Protein AF-A0A0G0YP53-F1 (afdb_monomer_lite)

pLDDT: mean 74.12, std 11.95, range [36.78, 90.88]

Foldseek 3Di:
DDDPPPFPKAFDPQVSLQQARPDDVQFADPQQRQQQFDDDVHTDGRPQCRSRRGRDRPSPHGHPVCRSRRIDTDDPVNVVVVVVVVVVVVVVCVVVVDDPVNVVVVVVVVVVVCVVVVVVVVVVVVVVVVVVVVVVVVVVVVVVVPVD

Secondary structure (DSSP, 8-state):
--------EEE-TTTTTSSB-S--TT-S-TTTTTSSEEEESEEEE-TTTTT-SS----TTSB-TTTTTSSEEEPPHHHHHHHHHHHHHHHHHHHHTT--HHHHHHHHHHHHHHHTTTHHHHHHHHHHHHHHHHHHHHHHHHHHTTS--

Radius of gyration: 26.29 Å; chains: 1; bounding box: 65×50×68 Å

Structure (mmCIF, N/CA/C/O backbone):
data_AF-A0A0G0YP53-F1
#
_entry.id   AF-A0A0G0YP53-F1
#
loop_
_atom_site.group_PDB
_atom_site.id
_atom_site.type_symbol
_atom_site.label_atom_id
_atom_site.label_alt_id
_atom_site.label_comp_id
_atom_site.label_asym_id
_atom_site.label_entity_id
_atom_site.label_seq_id
_atom_site.pdbx_PDB_ins_code
_atom_site.Cartn_x
_atom_site.Cartn_y
_atom_site.Cartn_z
_atom_site.occupancy
_atom_site.B_iso_or_equiv
_atom_site.auth_seq_id
_atom_site.auth_comp_id
_atom_site.auth_asym_id
_atom_site.auth_atom_id
_atom_site.pdbx_PDB_model_num
ATOM 1 N N . MET A 1 1 ? -29.830 -28.147 5.047 1.00 36.78 1 MET A N 1
ATOM 2 C CA . MET A 1 1 ? -28.811 -27.277 5.662 1.00 36.78 1 MET A CA 1
ATOM 3 C C . MET A 1 1 ? -28.193 -26.459 4.544 1.00 36.78 1 MET A C 1
ATOM 5 O O . MET A 1 1 ? -27.445 -27.018 3.759 1.00 36.78 1 MET A O 1
ATOM 9 N N . ALA A 1 2 ? -28.626 -25.207 4.383 1.00 37.75 2 ALA A N 1
ATOM 10 C CA . ALA A 1 2 ? -28.066 -24.287 3.398 1.00 37.75 2 ALA A CA 1
ATOM 11 C C . ALA A 1 2 ? -27.136 -23.336 4.152 1.00 37.75 2 ALA A C 1
ATOM 13 O O . ALA A 1 2 ? -27.549 -22.645 5.081 1.00 37.75 2 ALA A O 1
ATOM 14 N N . GLU A 1 3 ? -25.868 -23.432 3.798 1.00 44.19 3 GLU A N 1
ATOM 15 C CA . GLU A 1 3 ? -24.713 -22.799 4.409 1.00 44.19 3 GLU A CA 1
ATOM 16 C C . GLU A 1 3 ? -24.804 -21.275 4.248 1.00 44.19 3 GLU A C 1
ATOM 18 O O . GLU A 1 3 ? -24.734 -20.735 3.145 1.00 44.19 3 GLU A O 1
ATOM 23 N N . ILE A 1 4 ? -25.016 -20.572 5.362 1.00 46.38 4 ILE A N 1
ATOM 24 C CA . ILE A 1 4 ? -24.950 -19.111 5.428 1.00 46.38 4 ILE A CA 1
ATOM 25 C C . ILE A 1 4 ? -23.480 -18.747 5.641 1.00 46.38 4 ILE A C 1
ATOM 27 O O . ILE A 1 4 ? -23.074 -18.391 6.741 1.00 46.38 4 ILE A O 1
ATOM 31 N N . LEU A 1 5 ? -22.665 -18.843 4.594 1.00 45.12 5 LEU A N 1
ATOM 32 C CA . LEU A 1 5 ? -21.376 -18.158 4.556 1.00 45.12 5 LEU A CA 1
ATOM 33 C C . LEU A 1 5 ? -21.547 -16.950 3.649 1.00 45.12 5 LEU A C 1
ATOM 35 O O . LEU A 1 5 ? -21.416 -17.009 2.427 1.00 45.12 5 LEU A O 1
ATOM 39 N N . SER A 1 6 ? -21.915 -15.828 4.270 1.00 51.00 6 SER A N 1
ATOM 40 C CA . SER A 1 6 ? -21.820 -14.519 3.635 1.00 51.00 6 SER A CA 1
ATOM 41 C C . SER A 1 6 ? -20.337 -14.170 3.498 1.00 51.00 6 SER A C 1
ATOM 43 O O . SER A 1 6 ? -19.786 -13.380 4.264 1.00 51.00 6 SER A O 1
ATOM 45 N N . ASP A 1 7 ? -19.692 -14.793 2.516 1.00 58.91 7 ASP A N 1
ATOM 46 C CA . ASP A 1 7 ? -18.362 -14.455 2.035 1.00 58.91 7 ASP A CA 1
ATOM 47 C C . ASP A 1 7 ? -18.401 -13.011 1.526 1.00 58.91 7 ASP A C 1
ATOM 49 O O . ASP A 1 7 ? -18.722 -12.728 0.366 1.00 58.91 7 ASP A O 1
ATOM 53 N N . ARG A 1 8 ? -18.103 -12.045 2.400 1.00 69.62 8 ARG A N 1
ATOM 54 C CA . ARG A 1 8 ? -17.917 -10.657 1.971 1.00 69.62 8 ARG A CA 1
ATOM 55 C C . ARG A 1 8 ? -16.592 -10.568 1.224 1.00 69.62 8 ARG A C 1
ATOM 57 O O . ARG A 1 8 ? -15.548 -10.257 1.796 1.00 69.62 8 ARG A O 1
ATOM 64 N N . LYS A 1 9 ? -16.651 -10.864 -0.074 1.00 79.75 9 LYS A N 1
ATOM 65 C CA . LYS A 1 9 ? -15.557 -10.677 -1.028 1.00 79.75 9 LYS A CA 1
ATOM 66 C C . LYS A 1 9 ? -15.498 -9.203 -1.393 1.00 79.75 9 LYS A C 1
ATOM 68 O O . LYS A 1 9 ? -16.437 -8.650 -1.961 1.00 79.75 9 LYS A O 1
ATOM 73 N N . PHE A 1 10 ? -14.391 -8.552 -1.060 1.00 86.44 10 PHE A N 1
ATOM 74 C CA . PHE A 1 10 ? -14.170 -7.153 -1.403 1.00 86.44 10 PHE A CA 1
ATOM 75 C C . PHE A 1 10 ? -13.282 -7.055 -2.633 1.00 86.44 10 PHE A C 1
ATOM 77 O O . PHE A 1 10 ? -12.284 -7.765 -2.762 1.00 86.44 10 PHE A O 1
ATOM 84 N N . LYS A 1 11 ? -13.612 -6.126 -3.533 1.00 90.31 11 LYS A N 1
ATOM 85 C CA . LYS A 1 11 ? -12.751 -5.791 -4.668 1.00 90.31 11 LYS A CA 1
ATOM 86 C C . LYS A 1 11 ? -11.380 -5.367 -4.143 1.00 90.31 11 LYS A C 1
ATOM 88 O O . LYS A 1 11 ? -11.282 -4.483 -3.293 1.00 90.31 11 LYS A O 1
ATOM 93 N N . CYS A 1 12 ? -10.319 -5.989 -4.648 1.00 88.38 12 CYS A N 1
ATOM 94 C CA . CYS A 1 12 ? -8.966 -5.658 -4.229 1.00 88.38 12 CYS A CA 1
ATOM 95 C C . CYS A 1 12 ? -8.670 -4.198 -4.592 1.00 88.38 12 CYS A C 1
ATOM 97 O O . CYS A 1 12 ? -8.607 -3.842 -5.772 1.00 88.38 12 CYS A O 1
ATOM 99 N N . VAL A 1 13 ? -8.483 -3.362 -3.569 1.00 89.44 13 VAL A N 1
ATOM 100 C CA . VAL A 1 13 ? -8.245 -1.916 -3.713 1.00 89.44 13 VAL A CA 1
ATOM 101 C C . VAL A 1 13 ? -6.927 -1.643 -4.437 1.00 89.44 13 VAL A C 1
ATOM 103 O O . VAL A 1 13 ? -6.833 -0.698 -5.212 1.00 89.44 13 VAL A O 1
ATOM 106 N N . PHE A 1 14 ? -5.928 -2.510 -4.248 1.00 85.12 14 PHE A N 1
ATOM 107 C CA . PHE A 1 14 ? -4.613 -2.353 -4.862 1.00 85.12 14 PHE A CA 1
ATOM 108 C C . PHE A 1 14 ? -4.652 -2.526 -6.378 1.00 85.12 14 PHE A C 1
ATOM 110 O O . PHE A 1 14 ? -4.087 -1.701 -7.082 1.00 85.12 14 PHE A O 1
ATOM 117 N N . CYS A 1 15 ? -5.329 -3.558 -6.890 1.00 85.62 15 CYS A N 1
ATOM 118 C CA . CYS A 1 15 ? -5.433 -3.790 -8.334 1.00 85.62 15 CYS A CA 1
ATOM 119 C C . CYS A 1 15 ? -6.713 -3.233 -8.966 1.00 85.62 15 CYS A C 1
ATOM 121 O O . CYS A 1 15 ? -6.949 -3.455 -10.154 1.00 85.62 15 CYS A O 1
ATOM 123 N N . GLY A 1 16 ? -7.592 -2.602 -8.184 1.00 86.50 16 GLY A N 1
ATOM 124 C CA . GLY A 1 16 ? -8.915 -2.195 -8.650 1.00 86.50 16 GLY A CA 1
ATOM 125 C C . GLY A 1 16 ? -9.700 -3.362 -9.253 1.00 86.50 16 GLY A C 1
ATOM 126 O O . GLY A 1 16 ? -10.387 -3.185 -10.254 1.00 86.50 16 GLY A O 1
ATOM 127 N N . GLY A 1 17 ? -9.576 -4.564 -8.684 1.00 87.06 17 GLY A N 1
ATOM 128 C CA . GLY A 1 17 ? -10.250 -5.778 -9.161 1.00 87.06 17 GLY A CA 1
ATOM 129 C C . GLY A 1 17 ? -9.695 -6.437 -10.422 1.00 87.06 17 GLY A C 1
ATOM 130 O O . GLY A 1 17 ? -10.186 -7.490 -10.793 1.00 87.06 17 GLY A O 1
ATOM 131 N N . SER A 1 18 ? -8.666 -5.873 -11.057 1.00 84.00 18 SER A N 1
ATOM 132 C CA . SER A 1 18 ? -8.094 -6.455 -12.281 1.00 84.00 18 SER A CA 1
ATOM 133 C C . SER A 1 18 ? -7.312 -7.754 -12.063 1.00 84.00 18 SER A C 1
ATOM 135 O O . SER A 1 18 ? -7.008 -8.443 -13.027 1.00 84.00 18 SER A O 1
ATOM 137 N N . GLY A 1 19 ? -6.898 -8.053 -10.827 1.00 81.69 19 GLY A N 1
ATOM 138 C CA . GLY A 1 19 ? -5.939 -9.124 -10.549 1.00 81.69 19 GLY A CA 1
ATOM 139 C C . GLY A 1 19 ? -4.513 -8.811 -11.020 1.00 81.69 19 GLY A C 1
ATOM 140 O O . GLY A 1 19 ? -3.596 -9.566 -10.722 1.00 81.69 19 GLY A O 1
ATOM 141 N N . ILE A 1 20 ? -4.277 -7.677 -11.682 1.00 82.69 20 ILE A N 1
ATOM 142 C CA . ILE A 1 20 ? -2.988 -7.316 -12.279 1.00 82.69 20 ILE A CA 1
ATOM 143 C C . ILE A 1 20 ? -2.306 -6.256 -11.417 1.00 82.69 20 ILE A C 1
ATOM 145 O O . ILE A 1 20 ? -2.946 -5.345 -10.891 1.00 82.69 20 ILE A O 1
ATOM 149 N N . GLN A 1 21 ? -0.990 -6.368 -11.245 1.00 82.94 21 GLN A N 1
ATOM 150 C CA . GLN A 1 21 ? -0.213 -5.374 -10.514 1.00 82.94 21 GLN A CA 1
ATOM 151 C C . GLN A 1 21 ? -0.224 -4.028 -11.277 1.00 82.94 21 GLN A C 1
ATOM 153 O O . GLN A 1 21 ? 0.352 -3.954 -12.364 1.00 82.94 21 GLN A O 1
ATOM 158 N N . PRO A 1 22 ? -0.802 -2.932 -10.734 1.00 71.81 22 PRO A N 1
ATOM 159 C CA . PRO A 1 22 ? -0.959 -1.676 -11.481 1.00 71.81 22 PRO A CA 1
ATOM 160 C C . PRO A 1 22 ? 0.354 -0.935 -11.743 1.00 71.81 22 PRO A C 1
ATOM 162 O O . PRO A 1 22 ? 0.395 -0.009 -12.551 1.00 71.81 22 PRO A O 1
ATOM 165 N N . ARG A 1 23 ? 1.427 -1.288 -11.028 1.00 66.44 23 ARG A N 1
ATOM 166 C CA . ARG A 1 23 ? 2.755 -0.692 -11.190 1.00 66.44 23 ARG A CA 1
ATOM 167 C C . ARG A 1 23 ? 3.799 -1.793 -11.242 1.00 66.44 23 ARG A C 1
ATOM 169 O O . ARG A 1 23 ? 4.309 -2.219 -10.209 1.00 66.44 23 ARG A O 1
ATOM 176 N N . SER A 1 24 ? 4.147 -2.245 -12.441 1.00 60.47 24 SER A N 1
ATOM 177 C CA . SER A 1 24 ? 5.439 -2.893 -12.625 1.00 60.47 24 SER A CA 1
ATOM 178 C C . SER A 1 24 ? 6.523 -1.827 -12.410 1.00 60.47 24 SER A C 1
ATOM 180 O O . SER A 1 24 ? 6.548 -0.789 -13.069 1.00 60.47 24 SER A O 1
ATOM 182 N N . LEU A 1 25 ? 7.403 -2.060 -11.433 1.00 53.66 25 LEU A N 1
ATOM 183 C CA . LEU A 1 25 ? 8.479 -1.146 -11.013 1.00 53.66 25 LEU A CA 1
ATOM 184 C C . LEU A 1 25 ? 9.499 -0.827 -12.128 1.00 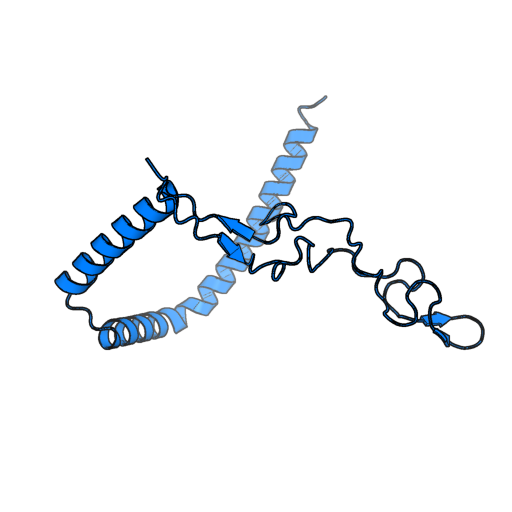53.66 25 LEU A C 1
ATOM 186 O O . LEU A 1 25 ? 10.319 0.072 -11.976 1.00 53.66 25 LEU A O 1
ATOM 190 N N . HIS A 1 26 ? 9.407 -1.500 -13.276 1.00 58.78 26 HIS A N 1
ATOM 191 C CA . HIS A 1 26 ? 10.235 -1.272 -14.459 1.00 58.78 26 HIS A CA 1
ATOM 192 C C . HIS A 1 26 ? 9.390 -0.831 -15.653 1.00 58.78 26 HIS A C 1
ATOM 194 O O . HIS A 1 26 ? 9.416 -1.413 -16.732 1.00 58.78 26 HIS A O 1
ATOM 200 N N . SER A 1 27 ? 8.637 0.247 -15.458 1.00 64.38 27 SER A N 1
ATOM 201 C CA . SER A 1 27 ? 7.759 0.817 -16.473 1.00 64.38 27 SER A CA 1
ATOM 202 C C . SER A 1 27 ? 8.505 1.627 -17.539 1.00 64.38 27 SER A C 1
ATOM 204 O O . SER A 1 27 ? 7.888 2.491 -18.140 1.00 64.38 27 SER A O 1
ATOM 206 N N . ARG A 1 28 ? 9.818 1.473 -17.750 1.00 76.56 28 ARG A N 1
ATOM 207 C CA . ARG A 1 28 ? 10.533 2.198 -18.819 1.00 76.56 28 ARG A CA 1
ATOM 208 C C . ARG A 1 28 ? 10.681 1.281 -20.020 1.00 76.56 28 ARG A C 1
ATOM 210 O O . ARG A 1 28 ? 11.161 0.162 -19.884 1.00 76.56 28 ARG A O 1
ATOM 217 N N . CYS A 1 29 ? 10.257 1.762 -21.184 1.00 78.12 29 CYS A N 1
ATOM 218 C CA . CYS A 1 29 ? 10.484 1.048 -22.434 1.00 78.12 29 CYS A CA 1
ATOM 219 C C . CYS A 1 29 ? 11.993 0.886 -22.628 1.00 78.12 29 CYS A C 1
ATOM 221 O O . CYS A 1 29 ? 12.714 1.881 -22.607 1.00 78.12 29 CYS A O 1
ATOM 223 N N . ILE A 1 30 ? 12.468 -0.347 -22.800 1.00 79.75 30 ILE A N 1
ATOM 224 C CA . ILE A 1 30 ? 13.903 -0.641 -22.944 1.00 79.75 30 ILE A CA 1
ATOM 225 C C . ILE A 1 30 ? 14.454 0.019 -24.215 1.00 79.75 30 ILE A C 1
ATOM 227 O O . ILE A 1 30 ? 15.544 0.585 -24.187 1.00 79.75 30 ILE A O 1
ATOM 231 N N . ALA A 1 31 ? 13.659 0.038 -25.290 1.00 80.38 31 ALA A N 1
ATOM 232 C CA . ALA A 1 31 ? 14.063 0.583 -26.583 1.00 80.38 31 ALA A CA 1
ATOM 233 C C . ALA A 1 31 ? 14.310 2.103 -26.550 1.00 80.38 31 ALA A C 1
ATOM 235 O O . ALA A 1 31 ? 15.306 2.570 -27.087 1.00 80.38 31 ALA A O 1
ATOM 236 N N . CYS A 1 32 ? 13.448 2.885 -25.887 1.00 86.19 32 CYS A N 1
ATOM 237 C CA . CYS A 1 32 ? 13.605 4.348 -25.788 1.00 86.19 32 CYS A CA 1
ATOM 238 C C . CYS A 1 32 ? 14.037 4.842 -24.401 1.00 86.19 32 CYS A C 1
ATOM 240 O O . CYS A 1 32 ? 14.039 6.041 -24.131 1.00 86.19 32 CYS A O 1
ATOM 242 N N . ARG A 1 33 ? 14.352 3.926 -23.480 1.00 83.50 33 ARG A N 1
ATOM 243 C CA . ARG A 1 33 ? 14.777 4.192 -22.094 1.00 83.50 33 ARG A CA 1
ATOM 244 C C . ARG A 1 33 ? 13.859 5.119 -21.286 1.00 83.50 33 ARG A C 1
ATOM 246 O O . ARG A 1 33 ? 14.307 5.735 -20.321 1.00 83.50 33 ARG A O 1
ATOM 253 N N . GLY A 1 34 ? 12.577 5.217 -21.635 1.00 82.75 34 GLY A N 1
ATOM 254 C CA . GLY A 1 34 ? 11.648 6.145 -20.977 1.00 82.75 34 GLY A CA 1
ATOM 255 C C . GLY A 1 34 ? 11.214 7.343 -21.816 1.00 82.75 34 GLY A C 1
ATOM 256 O O . GLY A 1 34 ? 10.213 7.959 -21.470 1.00 82.75 34 GLY A O 1
ATOM 257 N N . LYS A 1 35 ? 11.932 7.667 -22.900 1.00 87.50 35 LYS A N 1
ATOM 258 C CA . LYS A 1 35 ? 11.741 8.921 -23.650 1.00 87.50 35 LYS A CA 1
ATOM 259 C C . LYS A 1 35 ? 10.476 8.947 -24.510 1.00 87.50 35 LYS A C 1
ATOM 261 O O . LYS A 1 35 ? 9.915 10.002 -24.744 1.00 87.50 35 LYS A O 1
ATOM 266 N N . GLY A 1 36 ? 10.016 7.788 -24.980 1.00 86.25 36 GLY A N 1
ATOM 267 C CA . GLY A 1 36 ? 8.885 7.692 -25.916 1.00 86.25 36 GLY A CA 1
ATOM 268 C C . GLY A 1 36 ? 9.277 7.883 -27.383 1.00 86.25 36 GLY A C 1
ATOM 269 O O . GLY A 1 36 ? 8.512 7.505 -28.263 1.00 86.25 36 GLY A O 1
ATOM 270 N N . GLU A 1 37 ? 10.500 8.321 -27.653 1.00 90.75 37 GLU A N 1
ATOM 271 C CA . GLU A 1 37 ? 11.055 8.553 -28.988 1.00 90.75 37 GLU A CA 1
ATOM 272 C C . GLU A 1 37 ? 12.437 7.908 -29.144 1.00 90.75 37 GLU A C 1
ATOM 274 O O . GLU A 1 37 ? 13.104 7.593 -28.152 1.00 90.75 37 GLU A O 1
ATOM 279 N N . VAL A 1 38 ? 12.831 7.659 -30.391 1.00 88.00 38 VAL A N 1
ATOM 280 C CA . VAL A 1 38 ? 14.180 7.219 -30.769 1.00 88.00 38 VAL A CA 1
ATOM 281 C C . VAL A 1 38 ? 14.755 8.225 -31.765 1.00 88.00 38 VAL A C 1
ATOM 283 O O . VAL A 1 38 ? 14.027 8.755 -32.603 1.00 88.00 38 VAL A O 1
ATOM 286 N N . GLU A 1 39 ? 16.042 8.528 -31.630 1.00 82.12 39 GLU A N 1
ATOM 287 C CA . GLU A 1 39 ? 16.708 9.598 -32.374 1.00 82.12 39 GLU A CA 1
ATOM 288 C C . GLU A 1 39 ? 17.398 8.992 -33.603 1.00 82.12 39 GLU A C 1
ATOM 290 O O . GLU A 1 39 ? 18.349 8.222 -33.465 1.00 82.12 39 GLU A O 1
ATOM 295 N N . PHE A 1 40 ? 16.872 9.278 -34.797 1.00 66.50 40 PHE A N 1
ATOM 296 C CA . PHE A 1 40 ? 17.476 8.878 -36.070 1.00 66.50 40 PHE A CA 1
ATOM 297 C C . PHE A 1 40 ? 17.191 9.963 -37.112 1.00 66.50 40 PHE A C 1
ATOM 299 O O . PHE A 1 40 ? 16.106 9.986 -37.683 1.00 66.50 40 PHE A O 1
ATOM 306 N N . GLU A 1 41 ? 18.131 10.901 -37.277 1.00 74.75 41 GLU A N 1
ATOM 307 C CA . GLU A 1 41 ? 18.043 12.149 -38.074 1.00 74.75 41 GLU A CA 1
ATOM 308 C C . GLU A 1 41 ? 16.932 13.135 -37.651 1.00 74.75 41 GLU A C 1
ATOM 310 O O . GLU A 1 41 ? 17.178 14.334 -37.592 1.00 74.75 41 GLU A O 1
ATOM 315 N N . ASN A 1 42 ? 15.751 12.646 -37.268 1.00 78.06 42 ASN A N 1
ATOM 316 C CA . ASN A 1 42 ? 14.669 13.360 -36.600 1.00 78.06 42 ASN A CA 1
ATOM 317 C C . ASN A 1 42 ? 14.060 12.458 -35.504 1.00 78.06 42 ASN A C 1
ATOM 319 O O . ASN A 1 42 ? 14.029 11.233 -35.663 1.00 78.06 42 ASN A O 1
ATOM 323 N N . PRO A 1 43 ? 13.564 13.011 -34.382 1.00 81.06 43 PRO A N 1
ATOM 324 C CA . PRO A 1 43 ? 12.937 12.210 -33.336 1.00 81.06 43 PRO A CA 1
ATOM 325 C C . PRO A 1 43 ? 11.643 11.571 -33.855 1.00 81.06 43 PRO A C 1
ATOM 327 O O . PRO A 1 43 ? 10.665 12.251 -34.170 1.00 81.06 43 PRO A O 1
ATOM 330 N N . ILE A 1 44 ? 11.633 10.239 -33.935 1.00 89.00 44 ILE A N 1
ATOM 331 C CA . ILE A 1 44 ? 10.449 9.460 -34.311 1.00 89.00 44 ILE A CA 1
ATOM 332 C C . ILE A 1 44 ? 9.854 8.771 -33.085 1.00 89.00 44 ILE A C 1
ATOM 334 O O . ILE A 1 44 ? 10.561 8.362 -32.157 1.00 89.00 44 ILE A O 1
ATOM 338 N N . LYS A 1 45 ? 8.526 8.592 -33.082 1.00 90.00 45 LYS A N 1
ATOM 339 C CA . LYS A 1 45 ? 7.839 7.840 -32.021 1.00 90.00 45 LYS A CA 1
ATOM 340 C C . LYS A 1 45 ? 8.449 6.447 -31.906 1.00 90.00 45 LYS A C 1
ATOM 342 O O . LYS A 1 45 ? 8.557 5.721 -32.888 1.00 90.00 45 LYS A O 1
ATOM 347 N N . CYS A 1 46 ? 8.802 6.056 -30.684 1.00 85.62 46 CYS A N 1
ATOM 348 C CA . CYS A 1 46 ? 9.418 4.763 -30.424 1.00 85.62 46 CYS A CA 1
ATOM 349 C C . CYS A 1 46 ? 8.469 3.635 -30.868 1.00 85.62 46 CYS A C 1
ATOM 351 O O . CYS A 1 46 ? 7.376 3.533 -30.302 1.00 85.62 46 CYS A O 1
ATOM 353 N N . PRO A 1 47 ? 8.870 2.754 -31.803 1.00 83.06 47 PRO A N 1
ATOM 354 C CA . PRO A 1 47 ? 7.990 1.719 -32.347 1.00 83.06 47 PRO A CA 1
ATOM 355 C C . PRO A 1 47 ? 7.573 0.691 -31.287 1.00 83.06 47 PRO A C 1
ATOM 357 O O . PRO A 1 47 ? 6.426 0.256 -31.267 1.00 83.06 47 PRO A O 1
ATOM 360 N N . SER A 1 48 ? 8.453 0.373 -30.330 1.00 77.06 48 SER A N 1
ATOM 361 C CA . SER A 1 48 ? 8.161 -0.609 -29.273 1.00 77.06 48 SER A CA 1
ATOM 362 C C . SER A 1 48 ? 7.135 -0.140 -28.237 1.00 77.06 48 SER A C 1
ATOM 364 O O . SER A 1 48 ? 6.456 -0.968 -27.639 1.00 77.06 48 SER A O 1
ATOM 366 N N . CYS A 1 49 ? 7.016 1.168 -27.982 1.00 80.06 49 CYS A N 1
ATOM 367 C CA . CYS A 1 49 ? 6.061 1.700 -26.996 1.00 80.06 49 CYS A CA 1
ATOM 368 C C . CYS A 1 49 ? 5.042 2.682 -27.578 1.00 80.06 49 CYS A C 1
ATOM 370 O O . CYS A 1 49 ? 4.227 3.218 -26.829 1.00 80.06 49 CYS A O 1
ATOM 372 N N . GLN A 1 50 ? 5.093 2.926 -28.889 1.00 84.12 50 GLN A N 1
ATOM 373 C CA . GLN A 1 50 ? 4.220 3.843 -29.625 1.00 84.12 50 GLN A CA 1
ATOM 374 C C . GLN A 1 50 ? 4.147 5.245 -28.994 1.00 84.12 50 GLN A C 1
ATOM 376 O O . GLN A 1 50 ? 3.076 5.839 -28.899 1.00 84.12 50 GLN A O 1
ATOM 381 N N . GLY A 1 51 ? 5.271 5.771 -28.500 1.00 82.81 51 GLY A N 1
ATOM 382 C CA . GLY A 1 51 ? 5.300 7.090 -27.853 1.00 82.81 51 GLY A CA 1
ATOM 383 C C . GLY A 1 51 ? 5.057 7.100 -26.342 1.00 82.81 51 GLY A C 1
ATOM 384 O O . GLY A 1 51 ? 5.274 8.123 -25.708 1.00 82.81 51 GLY A O 1
ATOM 385 N N . ARG A 1 52 ? 4.656 5.982 -25.718 1.00 82.25 52 ARG A N 1
ATOM 386 C CA . ARG A 1 52 ? 4.303 5.964 -24.282 1.00 82.25 52 ARG A CA 1
ATOM 387 C C . ARG A 1 52 ? 5.500 6.108 -23.338 1.00 82.25 52 ARG A C 1
ATOM 389 O O . ARG A 1 52 ? 5.308 6.333 -22.148 1.00 82.25 52 ARG A O 1
ATOM 396 N N . GLY A 1 53 ? 6.722 5.866 -23.818 1.00 79.38 53 GLY A N 1
ATOM 397 C CA . GLY A 1 53 ? 7.941 5.834 -22.994 1.00 79.38 53 GLY A CA 1
ATOM 398 C C . GLY A 1 53 ? 8.001 4.657 -22.015 1.00 79.38 53 GLY A C 1
ATOM 399 O O . GLY A 1 53 ? 8.991 4.453 -21.318 1.00 79.38 53 GLY A O 1
ATOM 400 N N . ARG A 1 54 ? 6.962 3.827 -21.973 1.00 77.69 54 ARG A N 1
ATOM 401 C CA . ARG A 1 54 ? 6.802 2.742 -21.013 1.00 77.69 54 ARG A CA 1
ATOM 402 C C . ARG A 1 54 ? 6.500 1.452 -21.745 1.00 77.69 54 ARG A C 1
ATOM 404 O O . ARG A 1 54 ? 5.715 1.459 -22.694 1.00 77.69 54 ARG A O 1
ATOM 411 N N . THR A 1 55 ? 7.119 0.355 -21.316 1.00 67.50 55 THR A N 1
ATOM 412 C CA . THR A 1 55 ? 6.632 -0.973 -21.694 1.00 67.50 55 THR A CA 1
ATOM 413 C C . THR A 1 55 ? 5.199 -1.049 -21.186 1.00 67.50 55 THR A C 1
ATOM 415 O O . THR A 1 55 ? 4.953 -0.682 -20.032 1.00 67.50 55 THR A O 1
ATOM 418 N N . SER A 1 56 ? 4.251 -1.438 -22.045 1.00 60.38 56 SER A N 1
ATOM 419 C CA . SER A 1 56 ? 2.880 -1.717 -21.608 1.00 60.38 56 SER A CA 1
ATOM 420 C C . SER A 1 56 ? 2.967 -2.572 -20.342 1.00 60.38 56 SER A C 1
ATOM 422 O O . SER A 1 56 ? 3.826 -3.461 -20.321 1.00 60.38 56 SER A O 1
ATOM 424 N N . PRO A 1 57 ? 2.188 -2.286 -19.279 1.00 56.81 57 PRO A N 1
ATOM 425 C CA . PRO A 1 57 ? 2.227 -3.107 -18.080 1.00 56.81 57 PRO A CA 1
ATOM 426 C C . PRO A 1 57 ? 2.039 -4.534 -18.559 1.00 56.81 57 PRO A C 1
ATOM 428 O O . PRO A 1 57 ? 1.019 -4.848 -19.173 1.00 56.81 57 PRO A O 1
ATOM 431 N N . SER A 1 58 ? 3.073 -5.359 -18.412 1.00 54.75 58 SER A N 1
ATOM 432 C CA . SER A 1 58 ? 2.936 -6.753 -18.754 1.00 54.75 58 SER A CA 1
ATOM 433 C C . SER A 1 58 ? 1.829 -7.251 -17.838 1.00 54.75 58 SER A C 1
ATOM 435 O O . SER A 1 58 ? 1.983 -7.295 -16.618 1.00 54.75 58 SER A O 1
ATOM 437 N N . SER A 1 59 ? 0.698 -7.605 -18.439 1.00 55.25 59 SER A N 1
ATOM 438 C CA . SER A 1 59 ? -0.414 -8.323 -17.810 1.00 55.25 59 SER A CA 1
ATOM 439 C C . SER A 1 59 ? 0.039 -9.612 -17.109 1.00 55.25 59 SER A C 1
ATOM 441 O O . SER A 1 59 ? -0.746 -10.255 -16.427 1.00 55.25 59 SER A O 1
ATOM 443 N N . LEU A 1 60 ? 1.315 -9.972 -17.259 1.00 63.03 60 LEU A N 1
ATOM 444 C CA . LEU A 1 60 ? 1.996 -11.127 -16.704 1.00 63.03 60 LEU A CA 1
ATOM 445 C C . LEU A 1 60 ? 2.193 -11.077 -15.183 1.00 63.03 60 LEU A C 1
ATOM 447 O O . LEU A 1 60 ? 2.369 -12.132 -14.582 1.00 63.03 60 LEU A O 1
ATOM 451 N N . PHE A 1 61 ? 2.183 -9.903 -14.538 1.00 71.25 61 PHE A N 1
ATOM 452 C CA . PHE A 1 61 ? 2.380 -9.844 -13.086 1.00 71.25 61 PHE A CA 1
ATOM 453 C C . PHE A 1 61 ? 1.052 -9.773 -12.338 1.00 71.25 61 PHE A C 1
ATOM 455 O O . PHE A 1 61 ? 0.405 -8.724 -12.262 1.00 71.25 61 PHE A O 1
ATOM 462 N N . SER A 1 62 ? 0.688 -10.898 -11.724 1.00 82.06 62 SER A N 1
ATOM 463 C CA . SER A 1 62 ? -0.417 -10.980 -10.774 1.00 82.06 62 SER A CA 1
ATOM 464 C C . SER A 1 62 ? -0.213 -9.993 -9.622 1.00 82.06 62 SER A C 1
ATOM 466 O O . SER A 1 62 ? 0.889 -9.860 -9.082 1.00 82.06 62 SER A O 1
ATOM 468 N N . CYS A 1 63 ? -1.278 -9.316 -9.205 1.00 84.81 63 CYS A N 1
ATOM 469 C CA . CYS A 1 63 ? -1.256 -8.445 -8.039 1.00 84.81 63 CYS A CA 1
ATOM 470 C C . CYS A 1 63 ? -0.885 -9.255 -6.793 1.00 84.81 63 CYS A C 1
ATOM 472 O O . CYS A 1 63 ? -1.580 -10.201 -6.440 1.00 84.81 63 CYS A O 1
ATOM 474 N N . ILE A 1 64 ? 0.172 -8.849 -6.089 1.00 85.62 64 ILE A N 1
ATOM 475 C CA . ILE A 1 64 ? 0.678 -9.557 -4.901 1.00 85.62 64 ILE A CA 1
ATOM 476 C C . ILE A 1 64 ? -0.310 -9.562 -3.725 1.00 85.62 64 ILE A C 1
ATOM 478 O O . ILE A 1 64 ? -0.268 -10.459 -2.890 1.00 85.62 64 ILE A O 1
ATOM 482 N N . HIS A 1 65 ? -1.216 -8.581 -3.668 1.00 84.62 65 HIS A N 1
ATOM 483 C CA . HIS A 1 65 ? -2.160 -8.423 -2.560 1.00 84.62 65 HIS A CA 1
ATOM 484 C C . HIS A 1 65 ? -3.375 -9.347 -2.673 1.00 84.62 65 HIS A C 1
ATOM 486 O O . HIS A 1 65 ? -3.881 -9.804 -1.656 1.00 84.62 65 HIS A O 1
ATOM 492 N N . CYS A 1 66 ? -3.841 -9.629 -3.892 1.00 88.31 66 CYS A N 1
ATOM 493 C CA . CYS A 1 66 ? -4.942 -10.566 -4.149 1.00 88.31 66 CYS A CA 1
ATOM 494 C C . CYS A 1 66 ? -4.498 -11.825 -4.903 1.00 88.31 66 CYS A C 1
ATOM 496 O O . CYS A 1 66 ? -5.337 -12.612 -5.323 1.00 88.31 66 CYS A O 1
ATOM 498 N N . ARG A 1 67 ? -3.188 -11.997 -5.118 1.00 84.81 67 ARG A N 1
ATOM 499 C CA . ARG A 1 67 ? -2.567 -13.126 -5.831 1.00 84.81 67 ARG A CA 1
ATOM 500 C C . ARG A 1 67 ? -3.171 -13.402 -7.212 1.00 84.81 67 ARG A C 1
ATOM 502 O O . ARG A 1 67 ? -3.296 -14.547 -7.618 1.00 84.81 67 ARG A O 1
ATOM 509 N N . GLY A 1 68 ? -3.570 -12.353 -7.928 1.00 81.94 68 GLY A N 1
ATOM 510 C CA . GLY A 1 68 ? -4.186 -12.495 -9.252 1.00 81.94 68 GLY A CA 1
ATOM 511 C C . GLY A 1 68 ? -5.709 -12.616 -9.262 1.00 81.94 68 GLY A C 1
ATOM 512 O O . GLY A 1 68 ? -6.307 -12.455 -10.317 1.00 81.94 68 GLY A O 1
ATOM 513 N N . VAL A 1 69 ? -6.354 -12.826 -8.111 1.00 88.25 69 VAL A N 1
ATOM 514 C CA . VAL A 1 69 ? -7.800 -13.110 -8.036 1.00 88.25 69 VAL A CA 1
ATOM 515 C C . VAL A 1 69 ? -8.655 -11.851 -8.231 1.00 88.25 69 VAL A C 1
ATOM 517 O O . VAL A 1 69 ? -9.794 -11.916 -8.677 1.00 88.25 69 VAL A O 1
ATOM 520 N N . GLY A 1 70 ? -8.130 -10.674 -7.885 1.00 85.62 70 GLY A N 1
ATOM 521 C CA . GLY A 1 70 ? -8.867 -9.409 -7.986 1.00 85.62 70 GLY A CA 1
ATOM 522 C C . GLY A 1 70 ? -9.830 -9.138 -6.823 1.00 85.62 70 GLY A C 1
ATOM 523 O O . GLY A 1 70 ? -10.292 -8.008 -6.665 1.00 85.62 70 GLY A O 1
ATOM 524 N N . VAL A 1 71 ? -10.062 -10.107 -5.938 1.00 89.88 71 VAL A N 1
ATOM 525 C CA . VAL A 1 71 ? -10.851 -9.942 -4.708 1.00 89.88 71 VAL A CA 1
ATOM 526 C C . VAL A 1 71 ? -10.062 -10.389 -3.479 1.00 89.88 71 VAL A C 1
ATOM 528 O O . VAL A 1 71 ? -9.116 -11.165 -3.587 1.00 89.88 71 VAL A O 1
ATOM 531 N N . ILE A 1 72 ? -10.411 -9.837 -2.318 1.00 88.38 72 ILE A N 1
ATOM 532 C CA . ILE A 1 72 ? -9.862 -10.205 -1.012 1.00 88.38 72 ILE A CA 1
ATOM 533 C C . ILE A 1 72 ? -11.031 -10.634 -0.125 1.00 88.38 72 ILE A C 1
ATOM 535 O O . ILE A 1 72 ? -12.021 -9.910 0.001 1.00 88.38 72 ILE A O 1
ATOM 539 N N . GLU A 1 73 ? -10.896 -11.803 0.487 1.00 82.38 73 GLU A N 1
ATOM 540 C CA . GLU A 1 73 ? -11.810 -12.310 1.508 1.00 82.38 73 GLU A CA 1
ATOM 541 C C . GLU A 1 73 ? -11.369 -1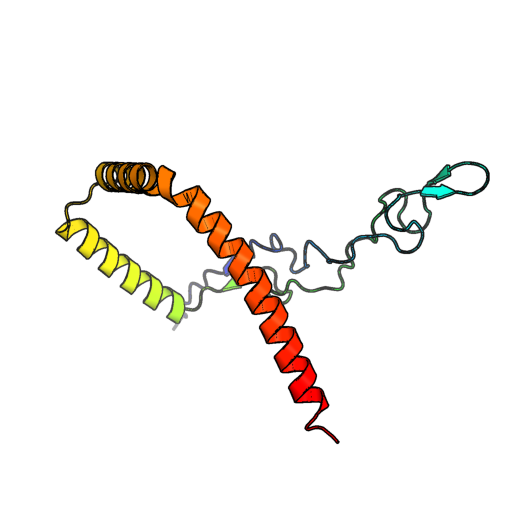1.796 2.879 1.00 82.38 73 GLU A C 1
ATOM 543 O O . GLU A 1 73 ? -10.179 -11.790 3.212 1.00 82.38 73 GLU A O 1
ATOM 548 N N . LYS A 1 74 ? -12.325 -11.317 3.678 1.00 68.44 74 LYS A N 1
ATOM 549 C CA . LYS A 1 74 ? -12.048 -10.974 5.074 1.00 68.44 74 LYS A CA 1
ATOM 550 C C . LYS A 1 74 ? -11.892 -12.293 5.828 1.00 68.44 74 LYS A C 1
ATOM 552 O O . LYS A 1 74 ? -12.838 -13.068 5.870 1.00 68.44 74 LYS A O 1
ATOM 557 N N . SER A 1 75 ? -10.724 -12.559 6.415 1.00 65.56 75 SER A N 1
ATOM 558 C CA . SER A 1 75 ? -10.595 -13.746 7.262 1.00 65.56 75 SER A CA 1
ATOM 559 C C . SER A 1 75 ? -11.451 -13.560 8.514 1.00 65.56 75 SER A C 1
ATOM 561 O O . SER A 1 75 ? -11.364 -12.528 9.187 1.00 65.56 75 SER A O 1
ATOM 563 N N . GLU A 1 76 ? -12.285 -14.552 8.821 1.00 62.81 76 GLU A N 1
ATOM 564 C CA . GLU A 1 76 ? -13.203 -14.515 9.968 1.00 62.81 76 GLU A CA 1
ATOM 565 C C . GLU A 1 76 ? -12.445 -14.223 11.269 1.00 62.81 76 GLU A C 1
ATOM 567 O O . GLU A 1 76 ? -12.824 -13.332 12.025 1.00 62.81 76 GLU A O 1
ATOM 572 N N . LYS A 1 77 ? -11.270 -14.843 11.435 1.00 60.34 77 LYS A N 1
ATOM 573 C CA . LYS A 1 77 ? -10.379 -14.645 12.589 1.00 60.34 77 LYS A CA 1
ATOM 574 C C . LYS A 1 77 ? -9.839 -13.215 12.715 1.00 60.34 77 LYS A C 1
ATOM 576 O O . LYS A 1 77 ? -9.688 -12.714 13.823 1.00 60.34 77 LYS A O 1
ATOM 581 N N . ALA A 1 78 ? -9.524 -12.537 11.605 1.00 58.78 78 ALA A N 1
ATOM 582 C CA . ALA A 1 78 ? -9.074 -11.141 11.663 1.00 58.78 78 ALA A CA 1
ATOM 583 C C . ALA A 1 78 ? -10.245 -10.171 11.873 1.00 58.78 78 ALA A C 1
ATOM 585 O O . ALA A 1 78 ? -10.055 -9.104 12.453 1.00 58.78 78 ALA A O 1
ATOM 586 N N . GLY A 1 79 ? -11.443 -10.537 11.405 1.00 62.41 79 GLY A N 1
ATOM 587 C CA . GLY A 1 79 ? -12.674 -9.812 11.703 1.00 62.41 79 GLY A CA 1
ATOM 588 C C . GLY A 1 79 ? -12.981 -9.824 13.193 1.00 62.41 79 GLY A C 1
ATOM 589 O O . GLY A 1 79 ? -13.075 -8.757 13.784 1.00 62.41 79 GLY A O 1
ATOM 590 N N . GLU A 1 80 ? -13.006 -11.009 13.793 1.00 70.31 80 GLU A N 1
ATOM 591 C CA . GLU A 1 80 ? -13.285 -11.204 15.217 1.00 70.31 80 GLU A CA 1
ATOM 592 C C . GLU A 1 80 ? -12.311 -10.420 16.112 1.00 70.31 80 GLU A C 1
ATOM 594 O O . GLU A 1 80 ? -12.726 -9.683 17.004 1.00 70.31 80 GLU A O 1
ATOM 599 N N . VAL A 1 81 ? -11.007 -10.470 15.816 1.00 73.12 81 VAL A N 1
ATOM 600 C CA . VAL A 1 81 ? -9.998 -9.698 16.563 1.00 73.12 81 VAL A CA 1
ATOM 601 C C . VAL A 1 81 ? -10.193 -8.185 16.398 1.00 73.12 81 VAL A C 1
ATOM 603 O O . VAL A 1 81 ? -10.039 -7.439 17.366 1.00 73.12 81 VAL A O 1
ATOM 606 N N . ALA A 1 82 ? -10.534 -7.709 15.197 1.00 67.38 82 ALA A N 1
ATOM 607 C CA . ALA A 1 82 ? -10.778 -6.286 14.960 1.00 67.38 82 ALA A CA 1
ATOM 608 C C . ALA A 1 82 ? -12.039 -5.785 15.679 1.00 67.38 82 ALA A C 1
ATOM 610 O O . ALA A 1 82 ? -12.031 -4.669 16.201 1.00 67.38 82 ALA A O 1
ATOM 611 N N . ASP A 1 83 ? -13.082 -6.611 15.743 1.00 75.19 83 ASP A N 1
ATOM 612 C CA . ASP A 1 83 ? -14.339 -6.288 16.413 1.00 75.19 83 ASP A CA 1
ATOM 613 C C . ASP A 1 83 ? -14.132 -6.228 17.941 1.00 75.19 83 ASP A C 1
ATOM 615 O O . ASP A 1 83 ? -14.484 -5.224 18.562 1.00 75.19 83 ASP A O 1
ATOM 619 N N . ILE A 1 84 ? -13.402 -7.192 18.528 1.00 74.06 84 ILE A N 1
ATOM 620 C CA . ILE A 1 84 ? -13.003 -7.175 19.952 1.00 74.06 84 ILE A CA 1
ATOM 621 C C . ILE A 1 84 ? -12.183 -5.920 20.293 1.00 74.06 84 ILE A C 1
ATOM 623 O O . ILE A 1 84 ? -12.403 -5.269 21.318 1.00 74.06 84 ILE A O 1
ATOM 627 N N . ILE A 1 85 ? -11.214 -5.558 19.444 1.00 77.31 85 ILE A N 1
ATOM 628 C CA . ILE A 1 85 ? -10.408 -4.343 19.641 1.00 77.31 85 ILE A CA 1
ATOM 629 C C . ILE A 1 85 ? -11.296 -3.095 19.542 1.00 77.31 85 ILE A C 1
ATOM 631 O O . ILE A 1 85 ? -11.152 -2.180 20.354 1.00 77.31 85 ILE A O 1
ATOM 635 N N . G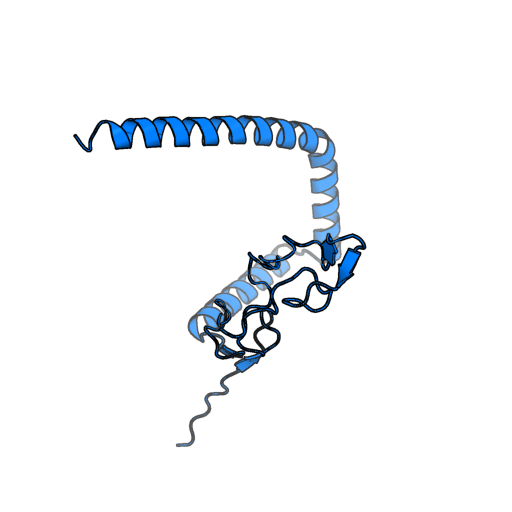LY A 1 86 ? -12.218 -3.059 18.578 1.00 74.75 86 GLY A N 1
ATOM 636 C CA . GLY A 1 86 ? -13.156 -1.957 18.377 1.00 74.75 86 GLY A CA 1
ATOM 637 C C . GLY A 1 86 ? -14.068 -1.727 19.580 1.00 74.75 86 GLY A C 1
ATOM 638 O O . GLY A 1 86 ? -14.182 -0.594 20.051 1.00 74.75 86 GLY A O 1
ATOM 639 N N . GLU A 1 87 ? -14.656 -2.791 20.126 1.00 80.12 87 GLU A N 1
ATOM 640 C CA . GLU A 1 87 ? -15.496 -2.732 21.326 1.00 80.12 87 GLU A CA 1
ATOM 641 C C . GLU A 1 87 ? -14.709 -2.232 22.536 1.00 80.12 87 GLU A C 1
ATOM 643 O O . GLU A 1 87 ? -15.115 -1.271 23.196 1.00 80.12 87 GLU A O 1
ATOM 648 N N . ARG A 1 88 ? -13.524 -2.802 22.775 1.00 81.50 88 ARG A N 1
ATOM 649 C CA . ARG A 1 88 ? -12.680 -2.441 23.920 1.00 81.50 88 ARG A CA 1
ATOM 650 C C . ARG A 1 88 ? -12.190 -0.993 23.840 1.00 81.50 88 ARG A C 1
ATOM 652 O O . ARG A 1 88 ? -12.181 -0.282 24.844 1.00 81.50 88 ARG A O 1
ATOM 659 N N . LEU A 1 89 ? -11.835 -0.515 22.646 1.00 75.12 89 LEU A N 1
ATOM 660 C CA . LEU A 1 89 ? -11.508 0.897 22.414 1.00 75.12 89 LEU A CA 1
ATOM 661 C C . LEU A 1 89 ? -12.734 1.806 22.582 1.00 75.12 89 LEU A C 1
ATOM 663 O O . LEU A 1 89 ? -12.603 2.916 23.105 1.00 75.12 89 LEU A O 1
ATOM 667 N N . GLY A 1 90 ? -13.920 1.340 22.190 1.00 74.81 90 GLY A N 1
ATOM 668 C CA . GLY A 1 90 ? -15.197 2.019 22.410 1.00 74.81 90 GLY A CA 1
ATOM 669 C C . GLY A 1 90 ? -15.527 2.194 23.895 1.00 74.81 90 GLY A C 1
ATOM 670 O O . GLY A 1 90 ? -15.945 3.268 24.326 1.00 74.81 90 GLY A O 1
ATOM 671 N N . GLU A 1 91 ? -15.290 1.171 24.712 1.00 79.50 91 GLU A N 1
ATOM 672 C CA . GLU A 1 91 ? -15.465 1.252 26.166 1.00 79.50 91 GLU A CA 1
ATOM 673 C C . GLU A 1 91 ? -14.451 2.189 26.822 1.00 79.50 91 GLU A C 1
ATOM 675 O O . GLU A 1 91 ? -14.818 3.003 27.670 1.00 79.50 91 GLU A O 1
ATOM 680 N N . ILE A 1 92 ? -13.183 2.111 26.409 1.00 75.44 92 ILE A N 1
ATOM 681 C CA . ILE A 1 92 ? -12.123 2.995 26.906 1.00 75.44 92 ILE A CA 1
ATOM 682 C C . ILE A 1 92 ? -12.450 4.453 26.573 1.00 75.44 92 ILE A C 1
ATOM 684 O O . ILE A 1 92 ? -12.358 5.316 27.443 1.00 75.44 92 ILE A O 1
ATOM 688 N N . THR A 1 93 ? -12.883 4.744 25.346 1.00 68.62 93 THR A N 1
ATOM 689 C CA . THR A 1 93 ? -13.259 6.110 24.941 1.00 68.62 93 THR A CA 1
ATOM 690 C C . THR A 1 93 ? -14.477 6.634 25.704 1.00 68.62 93 THR A C 1
ATOM 692 O O . THR A 1 93 ? -14.454 7.789 26.132 1.00 68.62 93 THR A O 1
ATOM 695 N N . LYS A 1 94 ? -15.486 5.790 25.970 1.00 75.31 94 LYS A N 1
ATOM 696 C CA . LYS A 1 94 ? -16.628 6.129 26.842 1.00 75.31 94 LYS A CA 1
ATOM 697 C C . LYS A 1 94 ? -16.201 6.393 28.290 1.00 75.31 94 LYS A C 1
ATOM 699 O O . LYS A 1 94 ? -16.601 7.405 28.854 1.00 75.31 94 LYS A O 1
ATOM 704 N N . ARG A 1 95 ? -15.366 5.527 28.883 1.00 73.31 95 ARG A N 1
ATOM 705 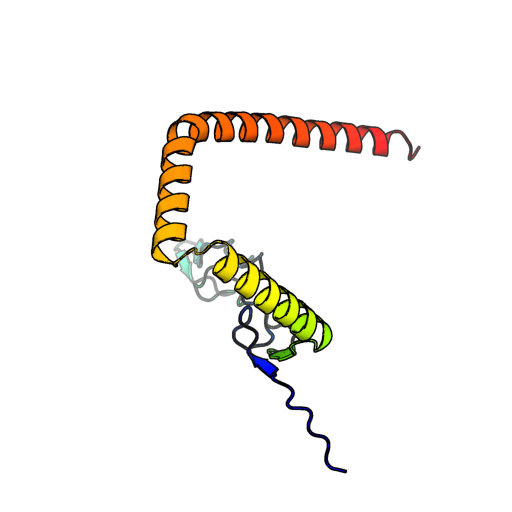C CA . ARG A 1 95 ? -14.859 5.674 30.266 1.00 73.31 95 ARG A CA 1
ATOM 706 C C . ARG A 1 95 ? -13.975 6.899 30.449 1.00 73.31 95 ARG A C 1
ATOM 708 O O . ARG A 1 95 ? -14.038 7.547 31.485 1.00 73.31 95 ARG A O 1
ATOM 715 N N . LEU A 1 96 ? -13.160 7.219 29.449 1.00 68.44 96 LEU A N 1
ATOM 716 C CA . LEU A 1 96 ? -12.326 8.418 29.461 1.00 68.44 96 LEU A CA 1
ATOM 717 C C . LEU A 1 96 ? -13.130 9.693 29.172 1.00 68.44 96 LEU A C 1
ATOM 719 O O . LEU A 1 96 ? -12.564 10.779 29.271 1.00 68.44 96 LEU A O 1
ATOM 723 N N . GLY A 1 97 ? -14.415 9.575 28.811 1.00 62.06 97 GLY A N 1
ATOM 724 C CA . GLY A 1 97 ? -15.288 10.704 28.497 1.00 62.06 97 GLY A CA 1
ATOM 725 C C . GLY A 1 97 ? -14.819 11.515 27.291 1.00 62.06 97 GLY A C 1
ATOM 726 O O . GLY A 1 97 ? -15.168 12.681 27.181 1.00 62.06 97 GLY A O 1
ATOM 727 N N . TRP A 1 98 ? -13.995 10.945 26.404 1.00 59.78 98 TRP A N 1
ATOM 728 C CA . TRP A 1 98 ? -13.437 11.694 25.279 1.00 59.78 98 TRP A CA 1
ATOM 729 C C . TRP A 1 98 ? -14.457 11.792 24.155 1.00 59.78 98 TRP A C 1
ATOM 731 O O . TRP A 1 98 ? -14.667 10.852 23.387 1.00 59.78 98 TRP A O 1
ATOM 741 N N . THR A 1 99 ? -15.042 12.973 23.995 1.00 66.94 99 THR A N 1
ATOM 742 C CA . THR A 1 99 ? -15.743 13.316 22.761 1.00 66.94 99 THR A CA 1
ATOM 743 C C . THR A 1 99 ? -14.733 13.497 21.621 1.00 66.94 99 THR A C 1
ATOM 745 O O . THR A 1 99 ? -13.580 13.884 21.830 1.00 66.94 99 THR A O 1
ATOM 748 N N . ARG A 1 100 ? -15.160 13.269 20.371 1.00 64.06 100 ARG A N 1
ATOM 749 C CA . ARG A 1 100 ? -14.321 13.477 19.171 1.00 64.06 100 ARG A CA 1
ATOM 750 C C . ARG A 1 100 ? -13.648 14.860 19.159 1.00 64.06 100 ARG A C 1
ATOM 752 O O . ARG A 1 100 ? -12.488 14.982 18.778 1.00 64.06 100 ARG A O 1
ATOM 759 N N . LYS A 1 101 ? -14.346 15.882 19.666 1.00 66.06 101 LYS A N 1
ATOM 760 C CA . LYS A 1 101 ? -13.847 17.260 19.787 1.00 66.06 101 LYS A CA 1
ATOM 761 C C . LYS A 1 101 ? -12.718 17.399 20.816 1.00 66.06 101 LYS A C 1
ATOM 763 O O . LYS A 1 101 ? -11.783 18.165 20.596 1.00 66.06 101 LYS A O 1
ATOM 768 N N . GLU A 1 102 ? -12.76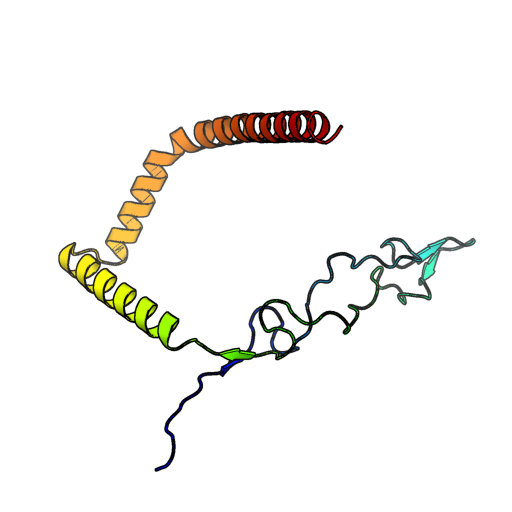3 16.657 21.918 1.00 70.62 102 GLU A N 1
ATOM 769 C CA . GLU A 1 102 ? -11.715 16.673 22.947 1.00 70.62 102 GLU A CA 1
ATOM 770 C C . GLU A 1 102 ? -10.473 15.893 22.518 1.00 70.62 102 GLU A C 1
ATOM 772 O O . GLU A 1 102 ? -9.356 16.346 22.772 1.00 70.62 102 GLU A O 1
ATOM 777 N N . ALA A 1 103 ? -10.645 14.783 21.795 1.00 67.00 103 ALA A N 1
ATOM 778 C CA . ALA A 1 103 ? -9.538 14.048 21.185 1.00 67.00 103 ALA A CA 1
ATOM 779 C C . ALA A 1 103 ? -8.804 14.907 20.138 1.00 67.00 103 ALA A C 1
ATOM 781 O O . ALA A 1 103 ? -7.572 14.980 20.147 1.00 67.00 103 ALA A O 1
ATOM 782 N N . GLU A 1 104 ? -9.546 15.634 19.294 1.00 74.81 104 GLU A N 1
ATOM 783 C CA . GLU A 1 104 ? -8.998 16.603 18.333 1.00 74.81 104 GLU A CA 1
ATOM 784 C C . GLU A 1 104 ? -8.303 17.786 19.032 1.00 74.81 104 GLU A C 1
ATOM 786 O O . GLU A 1 104 ? -7.260 18.264 18.580 1.00 74.81 104 GLU A O 1
ATOM 791 N N . LYS A 1 105 ? -8.840 18.256 20.165 1.00 82.06 105 LYS A N 1
ATOM 792 C CA . LYS A 1 105 ? -8.219 19.319 20.969 1.00 82.06 105 LYS A CA 1
ATOM 793 C C . LYS A 1 105 ? -6.903 18.853 21.595 1.00 82.06 105 LYS A C 1
ATOM 795 O O . LYS A 1 105 ? -5.906 19.564 21.488 1.00 82.06 105 LYS A O 1
ATOM 800 N N . LYS A 1 106 ? -6.874 17.651 22.180 1.00 82.06 106 LYS A N 1
ATOM 801 C CA . LYS A 1 106 ? -5.666 17.066 22.780 1.00 82.06 106 LYS A CA 1
ATOM 802 C C . LYS A 1 106 ? -4.593 16.750 21.745 1.00 82.06 106 LYS A C 1
ATOM 804 O O . LYS A 1 106 ? -3.428 17.040 21.984 1.00 82.06 106 LYS A O 1
ATOM 809 N N . THR A 1 107 ? -4.959 16.230 20.576 1.00 80.94 107 THR A N 1
ATOM 810 C CA . THR A 1 107 ? -3.994 16.009 19.482 1.00 80.94 107 THR A CA 1
ATOM 811 C C . THR A 1 107 ? -3.406 17.321 18.963 1.00 80.94 107 THR A C 1
ATOM 813 O O . THR A 1 107 ? -2.191 17.406 18.798 1.00 80.94 107 THR A O 1
ATOM 816 N N . LYS A 1 108 ? -4.214 18.380 18.807 1.00 84.44 108 LYS A N 1
ATOM 817 C CA . LYS A 1 108 ? -3.714 19.731 18.479 1.00 84.44 108 LYS A CA 1
ATOM 818 C C . LYS A 1 108 ? -2.808 20.308 19.572 1.00 84.44 108 LYS A C 1
ATOM 820 O O . LYS A 1 108 ? -1.841 21.002 19.262 1.00 84.44 108 LYS A O 1
ATOM 825 N N . GLU A 1 109 ? -3.106 20.047 20.843 1.00 88.19 109 GLU A N 1
ATOM 826 C CA . GLU A 1 109 ? -2.272 20.470 21.971 1.00 88.19 109 GLU A CA 1
ATOM 827 C C . GLU A 1 109 ? -0.923 19.739 21.990 1.00 88.19 109 GLU A C 1
ATOM 829 O O . GLU A 1 109 ? 0.123 20.383 22.077 1.00 88.19 109 GLU A O 1
ATOM 834 N N . ILE A 1 110 ? -0.935 18.413 21.829 1.00 85.31 110 ILE A N 1
ATOM 835 C CA . ILE A 1 110 ? 0.274 17.588 21.724 1.00 85.31 110 ILE A CA 1
ATOM 836 C C . ILE A 1 110 ? 1.108 18.036 20.522 1.00 85.31 110 ILE A C 1
ATOM 838 O O . ILE A 1 110 ? 2.311 18.244 20.656 1.00 85.31 110 ILE A O 1
ATOM 842 N N . GLU A 1 111 ? 0.485 18.281 19.366 1.00 86.12 111 GLU A N 1
ATOM 843 C CA . GLU A 1 111 ? 1.204 18.767 18.191 1.00 86.12 111 GLU A CA 1
ATOM 844 C C . GLU A 1 111 ? 1.868 20.127 18.446 1.00 86.12 111 GLU A C 1
ATOM 846 O O . GLU A 1 111 ? 3.028 20.316 18.076 1.00 86.12 111 GLU A O 1
ATOM 851 N N . LYS A 1 112 ? 1.175 21.064 19.110 1.00 90.88 112 LYS A N 1
ATOM 852 C CA . LYS A 1 112 ? 1.761 22.355 19.507 1.00 90.88 112 LYS A CA 1
ATOM 853 C C . LYS A 1 112 ? 2.960 22.171 20.438 1.00 90.88 112 LYS A C 1
ATOM 855 O O . LYS A 1 112 ? 3.976 22.820 20.211 1.00 90.88 112 LYS A O 1
ATOM 860 N N . ARG A 1 113 ? 2.875 21.275 21.427 1.00 87.00 113 ARG A N 1
ATOM 861 C CA . ARG A 1 113 ? 3.990 20.962 22.342 1.00 87.00 113 ARG A CA 1
ATOM 862 C C . ARG A 1 113 ? 5.158 20.272 21.632 1.00 87.00 113 ARG A C 1
ATOM 864 O O . ARG A 1 113 ? 6.306 20.486 21.999 1.00 87.00 113 ARG A O 1
ATOM 871 N N . MET A 1 114 ? 4.884 19.493 20.587 1.00 81.25 114 MET A N 1
ATOM 872 C CA . MET A 1 114 ? 5.908 18.813 19.788 1.00 81.25 114 MET A CA 1
ATOM 873 C C . MET A 1 114 ? 6.533 19.692 18.695 1.00 81.25 114 MET A C 1
ATOM 875 O O . MET A 1 114 ? 7.600 19.342 18.192 1.00 81.25 114 MET A O 1
ATOM 879 N N . LYS A 1 115 ? 5.927 20.829 18.313 1.00 84.50 115 LYS A N 1
ATOM 880 C CA . LYS A 1 115 ? 6.499 21.772 17.326 1.00 84.50 115 LYS A CA 1
ATOM 881 C C . LYS A 1 115 ? 7.968 22.148 17.584 1.00 84.50 115 LYS A C 1
ATOM 883 O O . LYS A 1 115 ? 8.731 22.055 16.625 1.00 84.50 115 LYS A O 1
ATOM 888 N N . PRO A 1 116 ? 8.391 22.531 18.804 1.00 87.12 116 PRO A N 1
ATOM 889 C CA . PRO A 1 116 ? 9.792 22.874 19.067 1.00 87.12 116 PRO A CA 1
ATOM 890 C C . PRO A 1 116 ? 10.742 21.669 18.988 1.00 87.12 116 PRO A C 1
ATOM 892 O O . PRO A 1 116 ? 11.919 21.838 18.697 1.00 87.12 116 PRO A O 1
ATOM 895 N N . ILE A 1 117 ? 10.234 20.451 19.191 1.00 84.50 117 ILE A N 1
ATOM 896 C CA . ILE A 1 117 ? 11.026 19.211 19.228 1.00 84.50 117 ILE A CA 1
ATOM 897 C C . ILE A 1 117 ? 11.118 18.556 17.832 1.00 84.50 117 ILE A C 1
ATOM 899 O O . ILE A 1 117 ? 12.068 17.831 17.539 1.00 84.50 117 ILE A O 1
ATOM 903 N N . LYS A 1 118 ? 10.176 18.851 16.919 1.00 81.19 118 LYS A N 1
ATOM 904 C CA . LYS A 1 118 ? 10.173 18.371 15.520 1.00 81.19 118 LYS A CA 1
ATOM 905 C C . LYS A 1 118 ? 11.518 18.534 14.774 1.00 81.19 118 LYS A C 1
ATOM 907 O O . LYS A 1 118 ? 11.863 17.591 14.061 1.00 81.19 118 LYS A O 1
ATOM 912 N N . PRO A 1 119 ? 12.264 19.657 14.856 1.00 80.88 119 PRO A N 1
ATOM 913 C CA . PRO A 1 119 ? 13.568 19.775 14.194 1.00 80.88 119 PRO A CA 1
ATOM 914 C C . PRO A 1 119 ? 14.613 18.817 14.778 1.00 80.88 119 PRO A C 1
ATOM 916 O O . PRO A 1 119 ? 15.245 18.096 14.013 1.00 80.88 119 PRO A O 1
ATOM 919 N N . PHE A 1 120 ? 14.697 18.697 16.105 1.00 81.56 120 PHE A N 1
ATOM 920 C CA . PHE A 1 120 ? 15.613 17.764 16.773 1.00 81.56 120 PHE A CA 1
ATOM 921 C C . PHE A 1 120 ? 15.318 16.304 16.419 1.00 81.56 120 PHE A C 1
ATOM 923 O O . PHE A 1 120 ? 16.225 15.536 16.122 1.00 81.56 120 PHE A O 1
ATOM 930 N N . VAL A 1 121 ? 14.038 15.924 16.348 1.00 77.56 121 VAL A N 1
ATOM 931 C CA . VAL A 1 121 ? 13.639 14.573 15.914 1.00 77.56 121 VAL A CA 1
ATOM 932 C C . VAL A 1 121 ? 14.066 14.295 14.470 1.00 77.56 121 VAL A C 1
ATOM 934 O O . VAL A 1 121 ? 14.415 13.164 14.141 1.00 77.56 121 VAL A O 1
ATOM 937 N N . LYS A 1 122 ? 14.065 15.308 13.592 1.00 78.06 122 LYS A N 1
ATOM 938 C CA . LYS A 1 122 ? 14.572 15.164 12.218 1.00 78.06 122 LYS A CA 1
ATOM 939 C C . LYS A 1 122 ? 16.095 15.036 12.177 1.00 78.06 122 LYS A C 1
ATOM 941 O O . LYS A 1 122 ? 16.579 14.253 11.366 1.00 78.06 122 LYS A O 1
ATOM 946 N N . GLU A 1 123 ? 16.814 15.777 13.017 1.00 80.62 123 GLU A N 1
ATOM 947 C CA . GLU A 1 123 ? 18.275 15.691 13.182 1.00 80.62 123 GLU A CA 1
ATOM 948 C C . GLU A 1 123 ? 18.684 14.272 13.609 1.00 80.62 123 GLU A C 1
ATOM 950 O O . GLU A 1 123 ? 19.380 13.576 12.873 1.00 80.62 123 GLU A O 1
ATOM 955 N N . ILE A 1 124 ? 18.105 13.777 14.711 1.00 79.06 124 ILE A N 1
ATOM 956 C CA . ILE A 1 124 ? 18.357 12.434 15.261 1.00 79.06 124 ILE A CA 1
ATOM 957 C C . ILE A 1 124 ? 18.040 11.345 14.226 1.00 79.06 124 ILE A C 1
ATOM 959 O O . ILE A 1 124 ? 18.744 10.340 14.123 1.00 79.06 124 ILE A O 1
ATOM 963 N N . LYS A 1 125 ? 16.990 11.537 13.416 1.00 74.31 125 LYS A N 1
ATOM 964 C CA . LYS A 1 125 ? 16.610 10.585 12.363 1.00 74.31 125 LYS A CA 1
ATOM 965 C C . LYS A 1 125 ? 17.629 10.514 11.217 1.00 74.31 125 LYS A C 1
ATOM 967 O O . LYS A 1 125 ? 17.789 9.457 10.614 1.00 74.31 125 LYS A O 1
ATOM 972 N N . LYS A 1 126 ? 18.316 11.619 10.910 1.00 77.19 126 LYS A N 1
ATOM 973 C CA . LYS A 1 126 ? 19.408 11.630 9.924 1.00 77.19 126 LYS A CA 1
ATOM 974 C C . LYS A 1 126 ? 20.656 10.938 10.473 1.00 77.19 126 LYS A C 1
ATOM 976 O O . LYS A 1 126 ? 21.284 10.171 9.749 1.00 77.19 126 LYS A O 1
ATOM 981 N N . GLU A 1 127 ? 20.982 11.164 11.744 1.00 74.94 127 GLU A N 1
ATOM 982 C CA . GLU A 1 127 ? 22.136 10.531 12.398 1.00 74.94 127 GLU A CA 1
ATOM 983 C C . GLU A 1 127 ? 21.958 9.012 12.536 1.00 74.94 127 GLU A C 1
ATOM 985 O O . GLU A 1 127 ? 22.853 8.237 12.197 1.00 74.94 127 GLU A O 1
ATOM 990 N N . THR A 1 128 ? 20.766 8.564 12.933 1.00 76.25 128 THR A N 1
ATOM 991 C CA . THR A 1 128 ? 20.435 7.130 13.018 1.00 76.25 128 THR A CA 1
ATOM 992 C C . THR A 1 128 ? 20.473 6.430 11.660 1.00 76.25 128 THR A C 1
ATOM 994 O O . THR A 1 128 ? 20.949 5.300 11.581 1.00 76.25 128 THR A O 1
ATOM 997 N N . GLN A 1 129 ? 20.095 7.108 10.570 1.00 71.12 129 GLN A N 1
ATOM 998 C CA . GLN A 1 129 ? 20.224 6.565 9.210 1.00 71.12 129 GLN A CA 1
ATOM 999 C C . GLN A 1 129 ? 21.677 6.237 8.830 1.00 71.12 129 GLN A C 1
ATOM 1001 O O . GLN A 1 129 ? 21.938 5.231 8.164 1.00 71.12 129 GLN A O 1
ATOM 1006 N N . TRP A 1 130 ? 22.642 7.055 9.255 1.00 70.81 130 TRP A N 1
ATOM 1007 C CA . TRP A 1 130 ? 24.059 6.789 9.003 1.00 70.81 130 TRP A CA 1
ATOM 1008 C C . TRP A 1 130 ? 24.581 5.614 9.844 1.00 70.81 130 TRP A C 1
ATOM 1010 O O . TRP A 1 130 ? 25.279 4.749 9.310 1.00 70.81 130 TRP A O 1
ATOM 1020 N N . ILE A 1 131 ? 24.164 5.517 11.113 1.00 68.81 131 ILE A N 1
ATOM 1021 C CA . ILE A 1 131 ? 24.497 4.396 12.011 1.00 68.81 131 ILE A CA 1
ATOM 1022 C C . ILE A 1 131 ? 23.950 3.069 11.464 1.00 68.81 131 ILE A C 1
ATOM 1024 O O . ILE A 1 131 ? 24.674 2.076 11.430 1.00 68.81 131 ILE A O 1
ATOM 1028 N N . GLU A 1 132 ? 22.712 3.042 10.965 1.00 69.75 132 GLU A N 1
ATOM 1029 C CA . GLU A 1 132 ? 22.128 1.853 10.326 1.00 69.75 132 GLU A CA 1
ATOM 1030 C C . GLU A 1 132 ? 22.904 1.434 9.069 1.00 69.75 132 GLU A C 1
ATOM 1032 O O . GLU A 1 132 ? 23.140 0.247 8.827 1.00 69.75 132 GLU A O 1
ATOM 1037 N N . THR A 1 133 ? 23.345 2.405 8.269 1.00 74.19 133 THR A N 1
ATOM 1038 C CA . THR A 1 133 ? 24.119 2.144 7.048 1.00 74.19 133 THR A CA 1
ATOM 1039 C C . THR A 1 133 ? 25.497 1.562 7.381 1.00 74.19 133 THR A C 1
ATOM 1041 O O . THR A 1 133 ? 25.947 0.616 6.729 1.00 74.19 133 THR A O 1
ATOM 1044 N N . LEU A 1 134 ? 26.147 2.073 8.430 1.00 71.38 134 LEU A N 1
ATOM 1045 C CA . LEU A 1 134 ? 27.405 1.544 8.957 1.00 71.38 134 LEU A CA 1
ATOM 1046 C C . LEU A 1 134 ? 27.250 0.152 9.566 1.00 71.38 134 LEU A C 1
ATOM 1048 O O . LEU A 1 134 ? 28.030 -0.736 9.232 1.00 71.38 134 LEU A O 1
ATOM 1052 N N . GLY A 1 135 ? 26.222 -0.067 10.387 1.00 66.19 135 GLY A N 1
ATOM 1053 C CA . GLY A 1 135 ? 25.916 -1.376 10.961 1.00 66.19 135 GLY A CA 1
ATOM 1054 C C . GLY A 1 135 ? 25.698 -2.437 9.882 1.00 66.19 135 GLY A C 1
ATOM 1055 O O . GLY A 1 135 ? 26.252 -3.530 9.965 1.00 66.19 135 GLY A O 1
ATOM 1056 N N . ASN A 1 136 ? 24.989 -2.092 8.804 1.00 71.81 136 ASN A N 1
ATOM 1057 C CA . ASN A 1 136 ? 24.802 -2.982 7.657 1.00 71.81 136 ASN A CA 1
ATOM 1058 C C . ASN A 1 136 ? 26.105 -3.256 6.886 1.00 71.81 136 ASN A C 1
ATOM 1060 O O . ASN A 1 136 ? 26.289 -4.358 6.370 1.00 71.81 136 ASN A O 1
ATOM 1064 N N . LYS A 1 137 ? 27.019 -2.282 6.806 1.00 72.31 137 LYS A N 1
ATOM 1065 C CA . LYS A 1 137 ? 28.321 -2.439 6.139 1.00 72.31 137 LYS A CA 1
ATOM 1066 C C . LYS A 1 137 ? 29.279 -3.310 6.955 1.00 72.31 137 LYS A C 1
ATOM 1068 O O . LYS A 1 137 ? 29.921 -4.189 6.391 1.00 72.31 137 LYS A O 1
ATOM 1073 N N . ILE A 1 138 ? 29.307 -3.117 8.273 1.00 71.44 138 ILE A N 1
ATOM 1074 C CA . ILE A 1 138 ? 30.056 -3.959 9.213 1.00 71.44 138 ILE A CA 1
ATOM 1075 C C . ILE A 1 138 ? 29.496 -5.385 9.176 1.00 71.44 138 ILE A C 1
ATOM 1077 O O . ILE A 1 138 ? 30.253 -6.324 8.968 1.00 71.44 13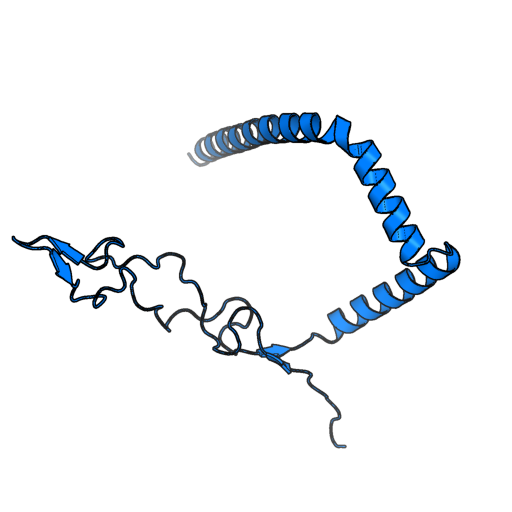8 ILE A O 1
ATOM 1081 N N . LYS A 1 139 ? 28.172 -5.562 9.255 1.00 66.06 139 LYS A N 1
ATOM 1082 C CA . LYS A 1 139 ? 27.532 -6.885 9.191 1.00 66.06 139 LYS A CA 1
ATOM 1083 C C . LYS A 1 139 ? 27.864 -7.650 7.902 1.00 66.06 139 LYS A C 1
ATOM 1085 O O . LYS A 1 139 ? 28.150 -8.839 7.969 1.00 66.06 139 LYS A O 1
ATOM 1090 N N . LYS A 1 140 ? 27.883 -6.969 6.750 1.00 69.38 140 LYS A N 1
ATOM 1091 C CA . LYS A 1 140 ? 28.295 -7.566 5.467 1.00 69.38 140 LYS A CA 1
ATOM 1092 C C . LYS A 1 140 ? 29.775 -7.955 5.438 1.00 69.38 140 LYS A C 1
ATOM 1094 O O . LYS A 1 140 ? 30.088 -9.019 4.927 1.00 69.38 140 LYS A O 1
ATOM 1099 N N . GLY A 1 141 ? 30.655 -7.125 6.002 1.00 65.50 141 GLY A N 1
ATOM 1100 C CA . GLY A 1 141 ? 32.088 -7.426 6.100 1.00 65.50 141 GLY A CA 1
ATOM 1101 C C . GLY A 1 141 ? 32.399 -8.608 7.023 1.00 65.50 141 GLY A C 1
ATOM 1102 O O . GLY A 1 141 ? 33.305 -9.380 6.741 1.00 65.50 141 GLY A O 1
ATOM 1103 N N . TRP A 1 142 ? 31.618 -8.783 8.093 1.00 60.75 142 TRP A N 1
ATOM 1104 C CA . TRP A 1 142 ? 31.727 -9.943 8.981 1.00 60.75 142 TRP A CA 1
ATOM 1105 C C . TRP A 1 142 ? 31.166 -11.228 8.353 1.00 60.75 142 TRP A C 1
ATOM 1107 O O . TRP A 1 142 ? 31.739 -12.288 8.567 1.00 60.75 142 TRP A O 1
ATOM 1117 N N . GLN A 1 143 ? 30.103 -11.153 7.541 1.00 56.56 143 GLN A N 1
ATOM 1118 C CA . GLN A 1 143 ? 29.600 -12.318 6.794 1.00 56.56 143 GLN A CA 1
ATOM 1119 C C . GLN A 1 143 ? 30.600 -12.822 5.745 1.00 56.56 143 GLN A C 1
ATOM 1121 O O . GLN A 1 143 ? 30.773 -14.024 5.618 1.00 56.56 143 GLN A O 1
ATOM 1126 N N . SER A 1 144 ? 31.319 -11.926 5.061 1.00 58.03 144 SER A N 1
ATOM 1127 C CA . SER A 1 144 ? 32.364 -12.311 4.098 1.00 58.03 144 SER A CA 1
ATOM 1128 C C . SER A 1 144 ? 33.649 -12.860 4.729 1.00 58.03 144 SER A C 1
ATOM 1130 O O . SER A 1 144 ? 34.523 -13.304 4.004 1.00 58.03 144 SER A O 1
ATOM 1132 N N . LEU A 1 145 ? 33.801 -12.779 6.055 1.00 52.81 145 LEU A N 1
ATOM 1133 C CA . LEU A 1 145 ? 34.994 -13.224 6.793 1.00 52.81 145 LEU A CA 1
ATOM 1134 C C . LEU A 1 145 ? 34.804 -14.597 7.465 1.00 52.81 145 LEU A C 1
ATOM 1136 O O . LEU A 1 145 ? 35.729 -15.088 8.099 1.00 52.81 145 LEU A O 1
ATOM 1140 N N . TRP A 1 146 ? 33.602 -15.176 7.378 1.00 52.12 146 TRP A N 1
ATOM 1141 C CA . TRP A 1 146 ? 33.210 -16.453 7.997 1.00 52.12 146 TRP A CA 1
ATOM 1142 C C . TRP A 1 146 ? 32.691 -17.486 6.971 1.00 52.12 146 TRP A C 1
ATOM 1144 O O . TRP A 1 146 ? 32.193 -18.536 7.369 1.00 52.12 146 TRP A O 1
ATOM 1154 N N . GLU A 1 147 ? 32.784 -17.193 5.668 1.00 50.38 147 GLU A N 1
ATOM 1155 C CA . GLU A 1 147 ? 32.442 -18.109 4.558 1.00 50.38 147 GLU A CA 1
ATOM 1156 C C . GLU A 1 147 ? 33.681 -18.598 3.765 1.00 50.38 147 GLU A C 1
ATOM 1158 O O . GLU A 1 147 ? 33.513 -19.241 2.731 1.00 50.38 147 GLU A O 1
ATOM 1163 N N . ASP A 1 148 ? 34.894 -18.363 4.287 1.00 46.31 148 ASP A N 1
ATOM 1164 C CA . ASP A 1 148 ? 36.171 -18.990 3.883 1.00 46.31 148 ASP A CA 1
ATOM 1165 C C . ASP A 1 148 ? 36.736 -19.823 5.052 1.00 46.31 148 ASP A C 1
ATOM 1167 O O . ASP A 1 148 ? 37.388 -20.862 4.793 1.00 46.31 148 ASP A O 1
#

Sequence (148 aa):
MAEILSDRKFKCVFCGGSGIQPRSLHSRCIACRGKGEVEFENPIKCPSCQGRGRTSPSSLFSCIHCRGVGVIEKSEKAGEVADIIGERLGEITKRLGWTRKEAEKKTKEIEKRMKPIKPFVKEIKKETQWIETLGNKIKKGWQSLWED